Protein AF-A0A6L2PES8-F1 (afdb_monomer)

pLDDT: mean 80.71, std 18.78, range [34.62, 98.44]

InterPro domains:
  IPR003422 Cytochrome b-c1 complex, subunit 6 [PTHR15336] (42-112)
  IPR023184 Ubiquinol-cytochrome C reductase hinge domain [PF02320] (49-112)
  IPR036811 Ubiquinol-cytochrome C reductase hinge domain superfamily [G3DSA:1.10.287.20] (39-112)
  IPR036811 Ubiquinol-cytochrome C reductase hinge domain superfamily [SSF81531] (42-112)

Organism: Coptotermes formosanus (NCBI:txid36987)

Mean predicted aligned error: 14.71 Å

Radius of gyration: 21.4 Å; Cα contacts (8 Å, |Δi|>4): 94; chains: 1; bounding box: 50×49×45 Å

Secondary structure (DSSP, 8-state):
----PEEEEEEEEEETTEEEEEEEEEETTEEEE-----------S----HHHHHHHHHHTSHHHHHHHHHHHHHHHHHHH-SS-----HHHHHHHHHHHHHHHTTTHHHH--

Structure (mmCIF, N/CA/C/O backbone):
data_AF-A0A6L2PES8-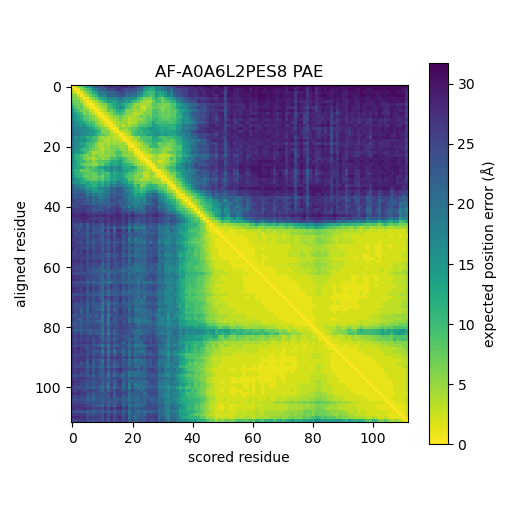F1
#
_entry.id   AF-A0A6L2PES8-F1
#
loop_
_atom_site.group_PDB
_atom_site.id
_atom_site.type_symbol
_atom_site.label_atom_id
_atom_site.label_alt_id
_atom_site.label_comp_id
_atom_site.label_asym_id
_atom_site.label_entity_id
_atom_site.label_seq_id
_atom_site.pdbx_PDB_ins_code
_atom_site.Cartn_x
_atom_site.Cartn_y
_atom_site.Cartn_z
_atom_site.occupancy
_atom_site.B_iso_or_equiv
_atom_site.auth_seq_id
_atom_site.auth_comp_id
_atom_site.auth_asym_id
_atom_site.auth_atom_id
_atom_site.pdbx_PDB_model_num
ATOM 1 N N . MET A 1 1 ? 17.456 -40.340 -16.090 1.00 34.62 1 MET A N 1
ATOM 2 C CA . MET A 1 1 ? 17.971 -40.233 -14.705 1.00 34.62 1 MET A CA 1
ATOM 3 C C . MET A 1 1 ? 19.146 -39.262 -14.719 1.00 34.62 1 MET A C 1
ATOM 5 O O . MET A 1 1 ? 20.296 -39.681 -14.763 1.00 34.62 1 MET A O 1
ATOM 9 N N . GLU A 1 2 ? 18.866 -37.963 -14.809 1.00 42.38 2 GLU A N 1
ATOM 10 C CA . GLU A 1 2 ? 19.896 -36.938 -15.010 1.00 42.38 2 GLU A CA 1
ATOM 11 C C . GLU A 1 2 ? 20.456 -36.504 -13.654 1.00 42.38 2 GLU A C 1
ATOM 13 O O . GLU A 1 2 ? 19.751 -35.929 -12.823 1.00 42.38 2 GLU A O 1
ATOM 18 N N . LYS A 1 3 ? 21.714 -36.864 -13.386 1.00 43.06 3 LYS A N 1
ATOM 19 C CA . LYS A 1 3 ? 22.418 -36.504 -12.152 1.00 43.06 3 LYS A CA 1
ATOM 20 C C . LYS A 1 3 ? 22.705 -34.999 -12.186 1.00 43.06 3 LYS A C 1
ATOM 22 O O . LYS A 1 3 ? 23.703 -34.585 -12.765 1.00 43.06 3 LYS A O 1
ATOM 27 N N . LYS A 1 4 ? 21.839 -34.175 -11.586 1.00 52.69 4 LYS A N 1
ATOM 28 C CA . LYS A 1 4 ? 22.118 -32.744 -11.382 1.00 52.69 4 LYS A CA 1
ATOM 29 C C . LYS A 1 4 ? 23.337 -32.616 -10.464 1.00 52.69 4 LYS A C 1
ATOM 31 O O . LYS A 1 4 ? 23.269 -32.972 -9.289 1.00 52.69 4 LYS A O 1
ATOM 36 N N . SER A 1 5 ? 24.465 -32.174 -11.010 1.00 54.00 5 SER A N 1
ATOM 37 C CA . SER A 1 5 ? 25.695 -31.948 -10.255 1.00 54.00 5 SER A CA 1
ATOM 38 C C . SER A 1 5 ? 25.536 -30.706 -9.374 1.00 54.00 5 SER A C 1
ATOM 40 O O . SER A 1 5 ? 25.176 -29.626 -9.834 1.00 54.00 5 SER A O 1
ATOM 42 N N . LYS A 1 6 ? 25.771 -30.875 -8.073 1.00 61.56 6 LYS A N 1
ATOM 43 C CA . LYS A 1 6 ? 25.756 -29.796 -7.084 1.00 61.56 6 LYS A CA 1
ATOM 44 C C . LYS A 1 6 ? 27.138 -29.148 -7.058 1.00 61.56 6 LYS A C 1
ATOM 46 O O . LYS A 1 6 ? 28.111 -29.830 -6.738 1.00 61.56 6 LYS A O 1
ATOM 51 N N . LEU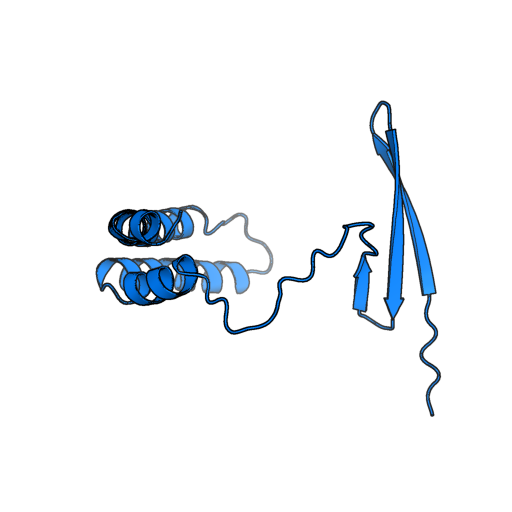 A 1 7 ? 27.234 -27.865 -7.406 1.00 58.88 7 LEU A N 1
ATOM 52 C CA . LEU A 1 7 ? 28.497 -27.119 -7.393 1.00 58.88 7 LEU A CA 1
ATOM 53 C C . LEU A 1 7 ? 28.563 -26.212 -6.156 1.00 58.88 7 LEU A C 1
ATOM 55 O O . LEU A 1 7 ? 27.586 -25.547 -5.807 1.00 58.88 7 LEU A O 1
ATOM 59 N N . PHE A 1 8 ? 29.722 -26.177 -5.498 1.00 58.88 8 PHE A N 1
ATOM 60 C CA . PHE A 1 8 ? 29.987 -25.307 -4.352 1.00 58.88 8 PHE A CA 1
ATOM 61 C C . PHE A 1 8 ? 30.938 -24.189 -4.773 1.00 58.88 8 PHE A C 1
ATOM 63 O O . PHE A 1 8 ? 32.063 -24.465 -5.185 1.00 58.88 8 PHE A O 1
ATOM 70 N N . LEU A 1 9 ? 30.502 -22.936 -4.646 1.00 57.81 9 LEU A N 1
ATOM 71 C CA . LEU A 1 9 ? 31.326 -21.757 -4.920 1.00 57.81 9 LEU A CA 1
ATOM 72 C C . LEU A 1 9 ? 31.582 -20.997 -3.614 1.00 57.81 9 LEU A C 1
ATOM 74 O O . LEU A 1 9 ? 30.661 -20.785 -2.825 1.00 57.81 9 LEU A O 1
ATOM 78 N N . GLN A 1 10 ? 32.831 -20.589 -3.381 1.00 64.56 10 GLN A N 1
ATOM 79 C CA . GLN A 1 10 ? 33.205 -19.719 -2.264 1.00 64.56 10 GLN A CA 1
ATOM 80 C C . GLN A 1 10 ? 33.551 -18.332 -2.794 1.00 64.56 10 GLN A C 1
ATOM 82 O O . GLN A 1 10 ? 34.446 -18.194 -3.626 1.00 64.56 10 GLN A O 1
ATOM 87 N N . GLN A 1 11 ? 32.850 -17.311 -2.306 1.00 64.00 11 GLN A N 1
ATOM 88 C CA . GLN A 1 11 ? 33.242 -15.921 -2.523 1.00 64.00 11 GLN A CA 1
ATOM 89 C C . GLN A 1 11 ? 33.783 -15.356 -1.216 1.00 64.00 11 GLN A C 1
ATOM 91 O O . GLN A 1 11 ? 33.131 -15.429 -0.175 1.00 64.00 11 GLN A O 1
ATOM 96 N N . ASN A 1 12 ? 34.991 -14.804 -1.286 1.00 70.56 12 ASN A N 1
ATOM 97 C CA . ASN A 1 12 ? 35.643 -14.153 -0.162 1.00 70.56 12 ASN A CA 1
ATOM 98 C C . ASN A 1 12 ? 35.534 -12.641 -0.355 1.00 70.56 12 ASN A C 1
ATOM 100 O O . 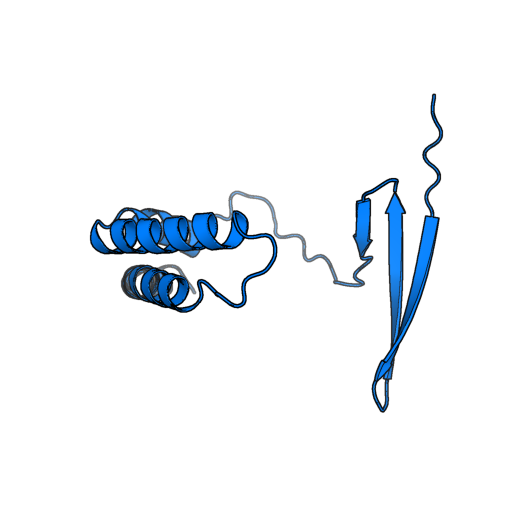ASN A 1 12 ? 36.036 -12.110 -1.345 1.00 70.56 12 ASN A O 1
ATOM 104 N N . PHE A 1 13 ? 34.891 -11.960 0.586 1.00 62.94 13 PHE A N 1
ATOM 105 C CA . PHE A 1 13 ? 34.801 -10.506 0.623 1.00 62.94 13 PHE A CA 1
ATOM 106 C C . PHE A 1 13 ? 35.703 -9.978 1.741 1.00 62.94 13 PHE A C 1
ATOM 108 O O . PHE A 1 13 ? 35.690 -10.500 2.858 1.00 62.94 13 PHE A O 1
ATOM 115 N N . SER A 1 14 ? 36.506 -8.958 1.444 1.00 51.59 14 SER A N 1
ATOM 116 C CA . SER A 1 14 ? 37.377 -8.310 2.426 1.00 51.59 14 SER A CA 1
ATOM 117 C C . SER A 1 14 ? 36.847 -6.911 2.701 1.00 51.59 14 SER A C 1
ATOM 119 O O . SER A 1 14 ? 36.917 -6.044 1.836 1.00 51.59 14 SER A O 1
ATOM 121 N N . VAL A 1 15 ? 36.328 -6.695 3.906 1.00 57.88 15 VAL A N 1
ATOM 122 C CA . VAL A 1 15 ? 36.053 -5.354 4.444 1.00 57.88 15 VAL A CA 1
ATOM 123 C C . VAL A 1 15 ? 37.244 -4.976 5.324 1.00 57.88 15 VAL A C 1
ATOM 125 O O . VAL A 1 15 ? 37.927 -5.873 5.810 1.00 57.88 15 VAL A O 1
ATOM 128 N N . THR A 1 16 ? 37.524 -3.683 5.511 1.00 62.06 16 THR A N 1
ATOM 129 C CA . THR A 1 16 ? 38.782 -3.090 6.022 1.00 62.06 16 THR A CA 1
ATOM 130 C C . THR A 1 16 ? 39.428 -3.783 7.239 1.00 62.06 16 THR A C 1
ATOM 132 O O . THR A 1 16 ? 40.633 -3.661 7.407 1.00 62.06 16 THR A O 1
ATOM 135 N N . HIS A 1 17 ? 38.697 -4.590 8.025 1.00 56.00 17 HIS A N 1
ATOM 136 C CA . HIS A 1 17 ? 39.261 -5.476 9.059 1.00 56.00 17 HIS A CA 1
ATOM 137 C C . HIS A 1 17 ? 38.629 -6.884 9.182 1.00 56.00 17 HIS A C 1
ATOM 139 O O . HIS A 1 17 ? 38.959 -7.616 10.113 1.00 56.00 17 HIS A O 1
ATOM 145 N N . TYR A 1 18 ? 37.758 -7.309 8.260 1.00 40.88 18 TYR A N 1
ATOM 146 C CA . TYR A 1 18 ? 37.075 -8.608 8.327 1.00 40.88 18 TYR A CA 1
ATOM 147 C C . TYR A 1 18 ? 37.134 -9.344 6.987 1.00 40.88 18 TYR A C 1
ATOM 149 O O . TYR A 1 18 ? 36.810 -8.785 5.938 1.00 40.88 18 TYR A O 1
ATOM 157 N N . ARG A 1 19 ? 37.496 -10.631 7.034 1.00 53.66 19 ARG A N 1
ATOM 158 C CA . ARG A 1 19 ? 37.334 -11.559 5.908 1.00 53.66 19 ARG A CA 1
ATOM 159 C C . ARG A 1 19 ? 36.033 -12.323 6.086 1.00 53.66 19 ARG A C 1
ATOM 161 O O . ARG A 1 19 ? 35.909 -13.127 7.005 1.00 53.66 19 ARG A O 1
ATOM 168 N N . ILE A 1 20 ? 35.083 -12.081 5.196 1.00 61.03 20 ILE A N 1
ATOM 169 C CA . ILE A 1 20 ? 33.817 -12.806 5.150 1.00 61.03 20 ILE A CA 1
ATOM 170 C C . ILE A 1 20 ? 33.928 -13.832 4.024 1.00 61.03 20 ILE A C 1
ATOM 172 O O . ILE A 1 20 ? 34.224 -13.472 2.886 1.00 61.03 20 ILE A O 1
ATOM 176 N N . SER A 1 21 ? 33.711 -15.109 4.338 1.00 58.69 21 SER A N 1
ATOM 177 C CA . SER A 1 21 ? 33.623 -16.176 3.338 1.00 58.69 21 SER A CA 1
ATOM 178 C C . SER A 1 21 ? 32.174 -16.631 3.239 1.00 58.69 21 SER A C 1
ATOM 180 O O . SER A 1 21 ? 31.611 -17.143 4.208 1.00 58.69 21 SER A O 1
ATOM 182 N N . THR A 1 22 ? 31.550 -16.417 2.084 1.00 62.38 22 THR A N 1
ATOM 183 C CA . THR A 1 22 ? 30.178 -16.862 1.831 1.00 62.38 22 THR A CA 1
ATOM 184 C C . THR A 1 22 ? 30.216 -18.072 0.908 1.00 62.38 22 THR A C 1
ATOM 186 O O . THR A 1 22 ? 30.758 -18.011 -0.200 1.00 62.38 22 THR A O 1
ATOM 189 N N . GLN A 1 23 ? 29.643 -19.188 1.368 1.00 69.56 23 GLN A N 1
ATOM 190 C CA . GLN A 1 23 ? 29.484 -20.386 0.550 1.00 69.56 23 GLN A CA 1
ATOM 191 C C . GLN A 1 23 ? 28.123 -20.355 -0.147 1.00 69.56 23 GLN A C 1
ATOM 193 O O . GLN A 1 23 ? 27.074 -20.314 0.501 1.00 69.56 23 GLN A O 1
ATOM 198 N N . TYR A 1 24 ? 28.154 -20.426 -1.472 1.00 62.72 24 TYR A N 1
ATOM 199 C CA . TYR A 1 24 ? 26.972 -20.544 -2.311 1.00 62.72 24 TYR A CA 1
ATOM 200 C C . TYR A 1 24 ? 26.852 -21.975 -2.821 1.00 62.72 24 TYR A C 1
ATOM 202 O O . TYR A 1 24 ? 27.836 -22.601 -3.233 1.00 62.72 24 TYR A O 1
ATOM 210 N N . VAL A 1 25 ? 25.629 -22.490 -2.785 1.00 63.28 25 VAL A N 1
ATOM 211 C CA . VAL A 1 25 ? 25.263 -23.765 -3.395 1.00 63.28 25 VAL A CA 1
ATOM 212 C C . VAL A 1 25 ? 24.543 -23.463 -4.696 1.00 63.28 25 VAL A C 1
ATOM 214 O O . VAL A 1 25 ? 23.533 -22.757 -4.692 1.00 63.28 25 VAL A O 1
ATOM 217 N N . VAL A 1 26 ? 25.050 -24.015 -5.793 1.00 65.00 26 VAL A N 1
ATOM 218 C CA . VAL A 1 26 ? 24.417 -23.919 -7.108 1.00 65.00 26 VAL A CA 1
ATOM 219 C C . VAL A 1 26 ? 23.842 -25.286 -7.471 1.00 65.00 26 VAL A C 1
ATOM 221 O O . VAL A 1 26 ? 24.574 -26.274 -7.576 1.00 65.00 26 VAL A O 1
ATOM 224 N N . GLU A 1 27 ? 22.522 -25.341 -7.645 1.00 67.44 27 GLU A N 1
ATOM 225 C CA . GLU A 1 27 ? 21.789 -26.506 -8.157 1.00 67.44 27 GLU A CA 1
ATOM 226 C C . GLU A 1 27 ? 21.019 -26.080 -9.420 1.00 67.44 27 GLU A C 1
ATOM 228 O O . GLU A 1 27 ? 19.911 -25.544 -9.352 1.00 67.44 27 GLU A O 1
ATOM 233 N N . GLY A 1 28 ? 21.619 -26.276 -10.599 1.00 71.38 28 GLY A N 1
ATOM 234 C CA . GLY A 1 28 ? 21.080 -25.741 -11.858 1.00 71.38 28 GLY A CA 1
ATOM 235 C C . GLY A 1 28 ? 21.090 -24.204 -11.880 1.00 71.38 28 GLY A C 1
ATOM 236 O O . GLY A 1 28 ? 22.091 -23.598 -11.517 1.00 71.38 28 GLY A O 1
ATOM 237 N N . ASN A 1 29 ? 19.973 -23.567 -12.259 1.00 69.62 29 ASN A N 1
ATOM 238 C CA . ASN A 1 29 ? 19.827 -22.096 -12.274 1.00 69.62 29 ASN A CA 1
ATOM 239 C C . ASN A 1 29 ? 19.476 -21.489 -10.901 1.00 69.62 29 ASN A C 1
ATOM 241 O O . ASN A 1 29 ? 19.212 -20.291 -10.801 1.00 69.62 29 ASN A O 1
ATOM 245 N N . LYS A 1 30 ? 19.428 -22.300 -9.838 1.00 58.50 30 LYS A N 1
ATOM 246 C CA . LYS A 1 30 ? 19.094 -21.840 -8.490 1.00 58.50 30 LYS A CA 1
ATOM 247 C C . LYS A 1 30 ? 20.376 -21.599 -7.696 1.00 58.50 30 LYS A C 1
ATOM 249 O O . LYS A 1 30 ? 21.138 -22.532 -7.444 1.00 58.50 30 LYS A O 1
ATOM 254 N N . VAL A 1 31 ? 20.583 -20.353 -7.276 1.00 68.25 31 VAL A N 1
ATOM 255 C CA . VAL A 1 31 ? 21.638 -19.968 -6.332 1.00 68.25 31 VAL A CA 1
ATOM 256 C C . VAL A 1 31 ? 21.031 -19.936 -4.933 1.00 68.25 31 VAL A C 1
ATOM 258 O O . VAL A 1 31 ? 20.087 -19.189 -4.687 1.00 68.25 31 VAL A O 1
ATOM 261 N N . SER A 1 32 ? 21.559 -20.741 -4.014 1.00 60.34 32 SER A N 1
ATOM 262 C CA . SER A 1 32 ? 21.210 -20.670 -2.595 1.00 60.34 32 SER A CA 1
ATOM 263 C C . SER A 1 32 ? 22.420 -20.189 -1.810 1.00 60.34 32 SER A C 1
ATOM 265 O O . SER A 1 32 ? 23.473 -20.831 -1.809 1.00 60.34 32 SER A O 1
ATOM 267 N N . LEU A 1 33 ? 22.258 -19.073 -1.103 1.00 63.28 33 LEU A N 1
ATOM 268 C CA . LEU A 1 33 ? 23.131 -18.732 0.015 1.00 63.28 33 LEU A CA 1
ATOM 269 C C . LEU A 1 33 ? 23.047 -19.881 1.029 1.00 63.28 33 LEU A C 1
ATOM 271 O O . LEU A 1 33 ? 21.961 -20.427 1.242 1.00 63.28 33 LEU A O 1
ATOM 275 N N . LYS A 1 34 ? 24.166 -20.270 1.644 1.00 64.25 34 LYS A N 1
ATOM 276 C CA . LYS A 1 34 ? 24.134 -20.928 2.955 1.00 64.25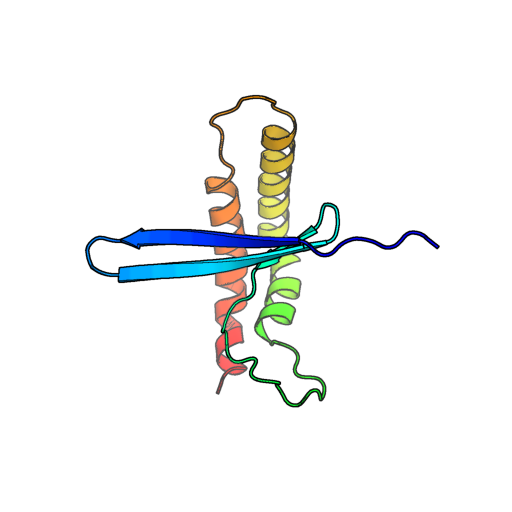 34 LYS A CA 1
ATOM 277 C C . LYS A 1 34 ? 24.353 -19.847 4.009 1.00 64.25 34 LYS A C 1
ATOM 279 O O . LYS A 1 34 ? 25.507 -19.506 4.273 1.00 64.25 34 LYS A O 1
ATOM 284 N N . PRO A 1 35 ? 23.302 -19.278 4.613 1.00 59.72 35 PRO A N 1
ATOM 285 C CA . PRO A 1 35 ? 23.483 -18.428 5.767 1.00 59.72 35 PRO A CA 1
ATOM 286 C C . PRO A 1 35 ? 23.711 -19.338 6.974 1.00 59.72 35 PRO A C 1
ATOM 288 O O . PRO A 1 35 ? 22.900 -20.220 7.248 1.00 59.72 35 PRO A O 1
ATOM 291 N N . GLY A 1 36 ? 24.778 -19.106 7.734 1.00 60.44 36 GLY A N 1
ATOM 292 C CA . GLY A 1 36 ? 24.890 -19.594 9.111 1.00 60.44 36 GLY A CA 1
ATOM 293 C C . GLY A 1 36 ? 23.944 -18.837 10.050 1.00 60.44 36 GLY A C 1
ATOM 294 O O . GLY A 1 36 ? 24.378 -18.374 11.096 1.00 60.44 36 GLY A O 1
ATOM 295 N N . ILE A 1 37 ? 22.684 -18.642 9.646 1.00 59.88 37 ILE A N 1
ATOM 296 C CA . ILE A 1 37 ? 21.638 -18.050 10.479 1.00 59.88 37 ILE A CA 1
ATOM 297 C C . ILE A 1 37 ? 21.066 -19.197 11.317 1.00 59.88 37 ILE A C 1
ATOM 299 O O . ILE A 1 37 ? 20.565 -20.164 10.734 1.00 59.88 37 ILE A O 1
ATOM 303 N N . PRO A 1 38 ? 21.135 -19.133 12.658 1.00 56.59 38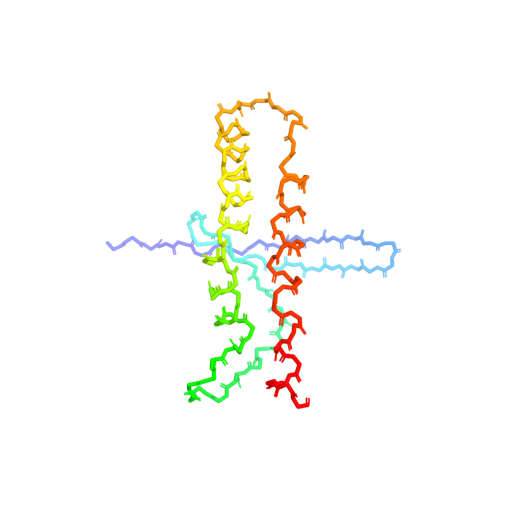 PRO A N 1
ATOM 304 C CA . PRO A 1 38 ? 20.405 -20.061 13.506 1.00 56.59 38 PRO A CA 1
ATOM 305 C C . PRO A 1 38 ? 18.920 -20.002 13.132 1.00 56.59 38 PRO A C 1
ATOM 307 O O . PRO A 1 38 ? 18.277 -18.963 13.267 1.00 56.59 38 PRO A O 1
ATOM 310 N N . SER A 1 39 ? 18.380 -21.103 12.610 1.00 58.91 39 SER A N 1
ATOM 311 C CA . SER A 1 39 ? 16.951 -21.216 12.331 1.00 58.91 39 SER A CA 1
ATOM 312 C C . SER A 1 39 ? 16.236 -21.445 13.658 1.00 58.91 39 SER A C 1
ATOM 314 O O . SER A 1 39 ? 16.266 -22.546 14.207 1.00 58.91 39 SER A O 1
ATOM 316 N N . VAL A 1 40 ? 15.630 -20.389 14.199 1.00 65.31 40 VAL A N 1
ATOM 317 C CA . VAL A 1 40 ? 14.673 -20.511 15.299 1.00 65.31 40 VAL A CA 1
ATOM 318 C C . VAL A 1 40 ? 13.386 -21.062 14.697 1.00 65.31 40 VAL A C 1
ATOM 320 O O . VAL A 1 40 ? 12.710 -20.386 13.925 1.00 65.31 40 VAL A O 1
ATOM 323 N N . LYS A 1 41 ? 13.083 -22.323 14.995 1.00 56.00 41 LYS A N 1
ATOM 324 C CA . LYS A 1 41 ? 11.789 -22.933 14.689 1.00 56.00 41 LYS A CA 1
ATOM 325 C C . LYS A 1 41 ? 10.772 -22.363 15.679 1.00 56.00 41 LYS A C 1
ATOM 327 O O . LYS A 1 41 ? 10.876 -22.636 16.873 1.00 56.00 41 LYS A O 1
ATOM 332 N N . ALA A 1 42 ? 9.835 -21.548 15.197 1.00 59.16 42 ALA A N 1
ATOM 333 C CA . ALA A 1 42 ? 8.614 -21.270 15.947 1.00 59.16 42 ALA A CA 1
ATOM 334 C C . ALA A 1 42 ? 7.859 -22.599 16.144 1.00 59.16 42 ALA A C 1
ATOM 336 O O . ALA A 1 42 ? 7.939 -23.482 15.292 1.00 59.16 42 ALA A O 1
ATOM 337 N N . GLN A 1 43 ? 7.198 -22.782 17.287 1.00 59.06 43 GLN A N 1
ATOM 338 C CA . GLN A 1 43 ? 6.302 -23.922 17.483 1.00 59.06 43 GLN A CA 1
ATOM 339 C C . GLN A 1 43 ? 5.082 -23.687 16.581 1.00 59.06 43 GLN A C 1
ATOM 341 O O . GLN A 1 43 ? 4.341 -22.730 16.785 1.00 59.06 43 GLN A O 1
ATOM 346 N N . ASP A 1 44 ? 4.975 -24.500 15.530 1.00 54.56 44 ASP A N 1
ATOM 347 C CA . ASP A 1 44 ? 4.024 -24.387 14.419 1.00 54.56 44 ASP A CA 1
ATOM 348 C C . ASP A 1 44 ? 2.586 -24.768 14.832 1.00 54.56 44 ASP A C 1
ATOM 350 O O . ASP A 1 44 ? 2.048 -25.761 14.349 1.00 54.56 44 ASP A O 1
ATOM 354 N N . GLU A 1 45 ? 1.945 -23.992 15.707 1.00 57.81 45 GLU A N 1
ATOM 355 C CA . GLU A 1 45 ? 0.480 -24.016 15.837 1.00 57.81 45 GLU A CA 1
ATOM 356 C C . GLU A 1 45 ? -0.074 -22.604 15.590 1.00 57.81 45 GLU A C 1
ATOM 358 O O . GLU A 1 45 ? -0.032 -21.735 16.458 1.00 57.81 45 GLU A O 1
ATOM 363 N N . ASP A 1 46 ? -0.507 -22.362 14.348 1.00 66.69 46 ASP A N 1
ATOM 364 C CA . ASP A 1 46 ? -1.368 -21.254 13.902 1.00 66.69 46 ASP A CA 1
ATOM 365 C C . ASP A 1 46 ? -0.988 -19.824 14.340 1.00 66.69 46 ASP A C 1
ATOM 367 O O . ASP A 1 46 ? -1.851 -18.969 14.561 1.00 66.69 46 ASP A O 1
ATOM 371 N N . LEU A 1 47 ? 0.309 -19.512 14.433 1.00 74.94 47 LEU A N 1
ATOM 372 C CA . LEU A 1 47 ? 0.758 -18.148 14.716 1.00 74.94 47 LEU A CA 1
ATOM 373 C C . LEU A 1 47 ? 0.568 -17.244 13.483 1.00 74.94 47 LEU A C 1
ATOM 375 O O . LEU A 1 47 ? 1.452 -17.125 12.635 1.00 74.94 47 LEU A O 1
ATOM 379 N N . VAL A 1 48 ? -0.589 -16.590 13.393 1.00 85.62 48 VAL A N 1
ATOM 380 C CA . VAL A 1 48 ? -0.879 -15.550 12.394 1.00 85.62 48 VAL A CA 1
ATOM 381 C C . VAL A 1 48 ? -0.300 -14.215 12.867 1.00 85.62 48 VAL A C 1
ATOM 383 O O . VAL A 1 48 ? -0.632 -13.766 13.963 1.00 85.62 48 VAL A O 1
ATOM 386 N N . ASP A 1 49 ? 0.538 -13.564 12.049 1.00 89.44 49 ASP A N 1
ATOM 387 C CA . ASP A 1 49 ? 1.025 -12.205 12.324 1.00 89.44 49 ASP A CA 1
ATOM 388 C C . ASP A 1 49 ? -0.149 -11.210 12.254 1.00 89.44 49 ASP A C 1
ATOM 390 O O . ASP A 1 49 ? -0.684 -10.975 11.163 1.00 89.44 49 ASP A O 1
ATOM 394 N N . PRO A 1 50 ? -0.546 -10.578 13.377 1.00 93.56 50 PRO A N 1
ATOM 395 C CA . PRO A 1 50 ? -1.632 -9.603 13.380 1.00 93.56 50 PRO A CA 1
ATOM 396 C C . PRO A 1 50 ? -1.376 -8.434 12.424 1.00 93.56 50 PRO A C 1
ATOM 398 O O . PRO A 1 50 ? -2.326 -7.851 11.899 1.00 93.56 50 PRO A O 1
ATOM 401 N N . GLN A 1 51 ? -0.108 -8.088 12.168 1.00 94.38 51 GLN A N 1
ATOM 402 C CA . GLN A 1 51 ? 0.236 -7.035 11.219 1.00 94.38 51 GLN A CA 1
ATOM 403 C C . GLN A 1 51 ? -0.213 -7.380 9.803 1.00 94.38 51 GLN A C 1
ATOM 405 O O . GLN A 1 51 ? -0.712 -6.498 9.105 1.00 94.38 51 GLN A O 1
ATOM 410 N N . GLN A 1 52 ? -0.048 -8.631 9.374 1.00 93.50 52 GLN A N 1
ATOM 411 C CA . GLN A 1 52 ? -0.398 -9.034 8.017 1.00 93.50 52 GLN A CA 1
ATOM 412 C C . GLN A 1 52 ? -1.908 -8.923 7.790 1.00 93.50 52 GLN A C 1
ATOM 414 O O . GLN A 1 52 ? -2.332 -8.240 6.858 1.00 93.50 52 GLN A O 1
ATOM 419 N N . THR A 1 53 ? -2.708 -9.464 8.709 1.00 94.38 53 THR A N 1
ATOM 420 C CA . THR A 1 53 ? -4.174 -9.353 8.668 1.00 94.38 53 THR A CA 1
ATOM 421 C C . THR A 1 53 ? -4.633 -7.893 8.656 1.00 94.38 53 THR A C 1
ATOM 423 O O . THR A 1 53 ? -5.512 -7.509 7.887 1.00 94.38 53 THR A O 1
ATOM 426 N N . LEU A 1 54 ? -4.025 -7.038 9.485 1.00 96.44 54 LEU A N 1
ATOM 427 C CA . LEU A 1 54 ? -4.378 -5.617 9.531 1.00 96.44 54 LEU A CA 1
ATOM 428 C C . LEU A 1 54 ? -3.976 -4.868 8.256 1.00 96.44 54 LEU A C 1
ATOM 430 O O . LEU A 1 54 ? -4.713 -3.985 7.820 1.00 96.44 54 LEU A O 1
ATOM 434 N N . ARG A 1 55 ? -2.835 -5.204 7.642 1.00 96.19 55 ARG A N 1
ATOM 435 C CA . ARG A 1 55 ? -2.414 -4.611 6.363 1.00 96.19 55 ARG A CA 1
ATOM 436 C C . ARG A 1 55 ? -3.392 -4.952 5.240 1.00 96.19 55 ARG A C 1
ATOM 438 O O . ARG A 1 55 ? -3.684 -4.062 4.448 1.00 96.19 55 ARG A O 1
ATOM 445 N N . GLU A 1 56 ? -3.915 -6.177 5.196 1.00 95.56 56 GLU A N 1
ATOM 446 C CA . GLU A 1 56 ? -4.931 -6.600 4.218 1.00 95.56 56 GLU A CA 1
ATOM 447 C C . GLU A 1 56 ? -6.216 -5.776 4.367 1.00 95.56 56 GLU A C 1
ATOM 449 O O . GLU A 1 56 ? -6.661 -5.148 3.410 1.00 95.56 56 GLU A O 1
ATOM 454 N N . VAL A 1 57 ? -6.737 -5.649 5.590 1.00 96.00 57 VAL A N 1
ATOM 455 C CA . VAL A 1 57 ? -7.918 -4.811 5.865 1.00 96.00 57 VAL A CA 1
ATOM 456 C C . VAL A 1 57 ? -7.664 -3.338 5.517 1.00 96.00 57 VAL A C 1
ATOM 458 O O . VAL A 1 57 ? -8.501 -2.671 4.911 1.00 96.00 57 VAL A O 1
ATOM 461 N N . CYS A 1 58 ? -6.498 -2.800 5.879 1.00 97.62 58 CYS A N 1
ATOM 462 C CA . CYS A 1 58 ? -6.152 -1.405 5.604 1.00 97.62 58 CYS A CA 1
ATOM 463 C C . CYS A 1 58 ? -5.881 -1.123 4.116 1.00 97.62 58 CYS A C 1
ATOM 465 O O . CYS A 1 58 ? -6.015 0.024 3.682 1.00 97.62 58 CYS A O 1
ATOM 467 N N . HIS A 1 59 ? -5.519 -2.138 3.331 1.00 96.25 59 HIS A N 1
ATOM 468 C CA . HIS A 1 59 ? -5.333 -2.034 1.885 1.00 96.25 59 HIS A CA 1
ATOM 469 C C . HIS A 1 59 ? -6.661 -1.814 1.141 1.00 96.25 59 HIS A C 1
ATOM 471 O O . HIS A 1 59 ? -6.699 -1.059 0.167 1.00 96.25 59 HIS A O 1
ATOM 477 N N . GLU A 1 60 ? -7.752 -2.412 1.629 1.00 96.94 60 GLU A N 1
ATOM 478 C CA . GLU A 1 60 ? -9.102 -2.294 1.051 1.00 96.94 60 GLU A CA 1
ATOM 479 C C . GLU A 1 60 ? -9.734 -0.902 1.235 1.00 96.94 60 GLU A C 1
ATOM 481 O O . GLU A 1 60 ? -10.784 -0.600 0.663 1.00 96.94 60 GLU A O 1
ATOM 486 N N . LEU A 1 61 ? -9.110 -0.018 2.024 1.00 96.81 61 LEU A N 1
ATOM 487 C CA . LEU A 1 61 ? -9.578 1.356 2.160 1.00 96.81 61 LEU A CA 1
ATOM 488 C C . LEU A 1 61 ? -9.503 2.082 0.807 1.00 96.81 61 LEU A C 1
ATOM 490 O O . LEU A 1 61 ? -8.411 2.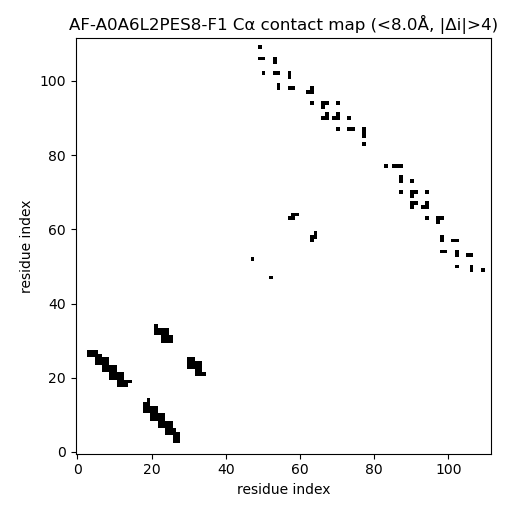170 0.244 1.00 96.81 61 LEU A O 1
ATOM 494 N N . PRO A 1 62 ? -10.582 2.754 0.348 1.00 97.38 62 PRO A N 1
ATOM 495 C CA . PRO A 1 62 ? -10.620 3.378 -0.979 1.00 97.38 62 PRO A CA 1
ATOM 496 C C . PRO A 1 62 ? -9.453 4.334 -1.265 1.00 97.38 62 PRO A C 1
ATOM 498 O O . PRO A 1 62 ? -8.931 4.384 -2.377 1.00 97.38 62 PRO A O 1
ATOM 501 N N . LYS A 1 63 ? -9.000 5.079 -0.244 1.00 96.44 63 LYS A N 1
ATOM 502 C CA . LYS A 1 63 ? -7.834 5.969 -0.353 1.00 96.44 63 LYS A CA 1
ATOM 503 C C . LYS A 1 63 ? -6.542 5.187 -0.607 1.00 96.44 63 LYS A C 1
ATOM 505 O O . LYS A 1 63 ? -5.731 5.618 -1.420 1.00 96.44 63 LYS A O 1
ATOM 510 N N . CYS A 1 64 ? -6.338 4.074 0.095 1.00 97.88 64 CYS A N 1
ATOM 511 C CA . CYS A 1 64 ? -5.122 3.278 -0.026 1.00 97.88 64 CYS A CA 1
ATOM 512 C C . CYS A 1 64 ? -5.139 2.446 -1.315 1.00 97.88 64 CYS A C 1
ATOM 514 O O . CYS A 1 64 ? -4.109 2.368 -1.980 1.00 97.88 64 CYS A O 1
ATOM 516 N N . THR A 1 65 ? -6.301 1.938 -1.736 1.00 98.00 65 THR A N 1
ATOM 517 C CA . THR A 1 65 ? -6.471 1.260 -3.031 1.00 98.00 65 THR A CA 1
ATOM 518 C C . THR A 1 65 ? -6.138 2.187 -4.204 1.00 98.00 65 THR A C 1
ATOM 520 O O . THR A 1 65 ? -5.344 1.821 -5.064 1.00 98.00 65 THR A O 1
ATOM 523 N N . ALA A 1 66 ? -6.630 3.432 -4.204 1.00 98.25 66 ALA A N 1
ATOM 524 C CA . ALA A 1 66 ? -6.312 4.399 -5.262 1.00 98.25 66 ALA A CA 1
ATOM 525 C C . ALA A 1 66 ? -4.809 4.748 -5.333 1.00 98.25 66 ALA A C 1
ATOM 527 O O . ALA A 1 66 ? -4.264 4.999 -6.409 1.00 98.25 66 ALA A O 1
ATOM 528 N N . LEU A 1 67 ? -4.114 4.777 -4.190 1.00 98.31 67 LEU A N 1
ATOM 529 C CA . LEU A 1 67 ? -2.659 4.972 -4.150 1.00 98.31 67 LEU A CA 1
ATOM 530 C C . LEU A 1 67 ? -1.910 3.724 -4.633 1.00 98.31 67 LEU A C 1
ATOM 532 O O . LEU A 1 67 ? -0.933 3.841 -5.369 1.00 98.31 67 LEU A O 1
ATOM 536 N N . HIS A 1 68 ? -2.406 2.536 -4.290 1.00 98.19 68 HIS A N 1
ATOM 537 C CA . HIS A 1 68 ? -1.872 1.272 -4.783 1.00 98.19 68 HIS A CA 1
ATOM 538 C C . HIS A 1 68 ? -1.994 1.142 -6.310 1.00 98.19 68 HIS A C 1
ATOM 540 O O . HIS A 1 68 ? -1.065 0.670 -6.966 1.00 98.19 68 HIS A O 1
ATOM 546 N N . GLU A 1 69 ? -3.096 1.607 -6.901 1.00 98.31 69 GLU A N 1
ATOM 547 C CA . GLU A 1 69 ? -3.271 1.657 -8.359 1.00 98.31 69 GLU A CA 1
ATOM 548 C C . GLU A 1 69 ? -2.225 2.558 -9.029 1.00 98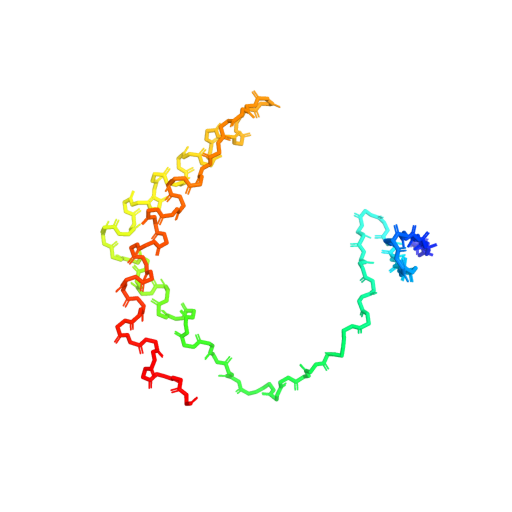.31 69 GLU A C 1
ATOM 550 O O . GLU A 1 69 ? -1.632 2.167 -10.035 1.00 98.31 69 GLU A O 1
ATOM 555 N N . LYS A 1 70 ? -1.929 3.730 -8.450 1.00 98.00 70 LYS A N 1
ATOM 556 C CA . LYS A 1 70 ? -0.862 4.618 -8.949 1.00 98.00 70 LYS A CA 1
ATOM 557 C C . LYS A 1 70 ? 0.514 3.965 -8.860 1.00 98.00 70 LYS A C 1
ATOM 559 O O . LYS A 1 70 ? 1.275 4.013 -9.826 1.00 98.00 70 LYS A O 1
ATOM 564 N N . TYR A 1 71 ? 0.809 3.328 -7.729 1.00 98.38 71 TYR A N 1
ATOM 565 C CA . TYR A 1 71 ? 2.049 2.581 -7.534 1.00 98.38 71 TYR A CA 1
ATOM 566 C C . TYR A 1 71 ? 2.195 1.448 -8.558 1.00 98.38 71 TYR A C 1
ATOM 568 O O . TYR A 1 71 ? 3.243 1.306 -9.190 1.00 98.38 71 TYR A O 1
ATOM 576 N N . THR A 1 72 ? 1.122 0.694 -8.796 1.00 98.12 72 THR A N 1
ATOM 577 C CA . THR A 1 72 ? 1.092 -0.383 -9.795 1.00 98.12 72 THR A CA 1
ATOM 578 C C . THR A 1 72 ? 1.308 0.167 -11.205 1.00 98.12 72 THR A C 1
ATOM 580 O O . THR A 1 72 ? 2.165 -0.329 -11.931 1.00 98.12 72 THR A O 1
ATOM 583 N N . ALA A 1 73 ? 0.633 1.261 -11.564 1.00 98.25 73 ALA A N 1
ATOM 584 C CA . ALA A 1 73 ? 0.812 1.913 -12.859 1.00 98.25 73 ALA A CA 1
ATOM 585 C C . ALA A 1 73 ? 2.248 2.433 -13.071 1.00 98.25 73 ALA A C 1
ATOM 587 O O . ALA A 1 73 ? 2.770 2.369 -14.189 1.00 98.25 73 ALA A O 1
ATOM 588 N N . CYS A 1 74 ? 2.907 2.930 -12.017 1.00 98.25 74 CYS A N 1
ATOM 589 C CA . CYS A 1 74 ? 4.327 3.273 -12.077 1.00 98.25 74 CYS A CA 1
ATOM 590 C C . CYS A 1 74 ? 5.189 2.027 -12.316 1.00 98.25 74 CYS A C 1
ATOM 592 O O . CYS A 1 74 ? 6.017 2.026 -13.229 1.00 98.25 74 CYS A O 1
ATOM 594 N N . ASN A 1 75 ? 4.970 0.948 -11.559 1.00 97.94 75 ASN A N 1
ATOM 595 C CA . ASN A 1 75 ? 5.725 -0.296 -11.729 1.00 97.94 75 ASN A CA 1
ATOM 596 C C . ASN A 1 75 ? 5.589 -0.855 -13.148 1.00 97.94 75 ASN A C 1
ATOM 598 O O . ASN A 1 75 ? 6.589 -1.243 -13.752 1.00 97.94 75 ASN A O 1
ATOM 602 N N . ASP A 1 76 ? 4.383 -0.853 -13.711 1.00 97.88 76 ASP A N 1
ATOM 603 C CA . ASP A 1 76 ? 4.139 -1.307 -15.081 1.00 97.88 76 ASP A CA 1
ATOM 604 C C . ASP A 1 76 ? 4.897 -0.441 -16.096 1.00 97.88 76 ASP A C 1
ATOM 606 O O . ASP A 1 76 ? 5.537 -0.953 -17.024 1.00 97.88 76 ASP A O 1
ATOM 610 N N . ARG A 1 77 ? 4.909 0.882 -15.889 1.00 96.31 77 ARG A N 1
ATOM 611 C CA . ARG A 1 77 ? 5.673 1.822 -16.715 1.00 96.31 77 ARG A CA 1
ATOM 612 C C . ARG A 1 77 ? 7.174 1.554 -16.619 1.00 96.31 77 ARG A C 1
ATOM 614 O O . ARG A 1 77 ? 7.806 1.429 -17.668 1.00 96.31 77 ARG A O 1
ATOM 621 N N . VAL A 1 78 ? 7.735 1.415 -15.418 1.00 97.00 78 VAL A N 1
ATOM 622 C CA . VAL A 1 78 ? 9.168 1.145 -15.203 1.00 97.00 78 VAL A CA 1
ATOM 623 C C . VAL A 1 78 ? 9.574 -0.205 -15.798 1.00 97.00 78 VAL A C 1
ATOM 625 O O . VAL A 1 78 ? 10.545 -0.266 -16.555 1.00 97.00 78 VAL A O 1
ATOM 628 N N . ASN A 1 79 ? 8.794 -1.263 -15.563 1.00 96.06 79 ASN A N 1
ATOM 629 C CA . ASN A 1 79 ? 9.069 -2.611 -16.072 1.00 96.06 79 ASN A CA 1
ATOM 630 C C . ASN A 1 79 ? 8.957 -2.710 -17.602 1.00 96.06 79 ASN A C 1
ATOM 632 O O . ASN A 1 79 ? 9.635 -3.530 -18.224 1.00 96.06 79 ASN A O 1
ATOM 636 N N . SER A 1 80 ? 8.147 -1.856 -18.236 1.00 96.31 80 SER A N 1
ATOM 637 C CA . SER A 1 80 ? 8.039 -1.804 -19.701 1.00 96.31 80 SER A CA 1
ATOM 638 C C . SER A 1 80 ? 9.276 -1.203 -20.393 1.00 96.31 80 SER A C 1
ATOM 640 O O . SER A 1 80 ? 9.477 -1.389 -21.600 1.00 96.31 80 SER A O 1
ATOM 642 N N . ARG A 1 81 ? 10.129 -0.468 -19.664 1.00 93.50 81 ARG A N 1
ATOM 643 C CA . ARG A 1 81 ? 11.263 0.279 -20.229 1.00 93.50 81 ARG A CA 1
ATOM 644 C C . ARG A 1 81 ? 12.559 -0.520 -20.080 1.00 93.50 81 ARG A C 1
ATOM 646 O O . ARG A 1 81 ? 12.950 -0.914 -18.993 1.00 93.50 81 ARG A O 1
ATOM 653 N N . LYS A 1 82 ? 13.313 -0.673 -21.176 1.00 90.88 82 LYS A N 1
ATOM 654 C CA . LYS A 1 82 ? 14.625 -1.359 -21.154 1.00 90.88 82 LYS A CA 1
ATOM 655 C C . LYS A 1 82 ? 15.730 -0.557 -20.454 1.00 90.88 82 LYS A C 1
ATOM 657 O O . LYS A 1 82 ? 16.707 -1.138 -19.996 1.00 90.88 82 LYS A O 1
ATOM 662 N N . LYS A 1 83 ? 15.617 0.775 -20.448 1.00 92.19 83 LYS A N 1
ATOM 663 C CA . LYS A 1 83 ? 16.544 1.714 -19.801 1.00 92.19 83 LYS A CA 1
ATOM 664 C C . LYS A 1 83 ? 15.743 2.923 -19.326 1.00 92.19 83 LYS A C 1
ATOM 666 O O . LYS A 1 83 ? 15.298 3.714 -20.154 1.00 92.19 83 LYS A O 1
ATOM 671 N N . THR A 1 84 ? 15.540 3.042 -18.022 1.00 93.88 84 THR A N 1
ATOM 672 C CA . THR A 1 84 ? 14.904 4.201 -17.385 1.00 93.88 84 THR A CA 1
ATOM 673 C C . THR A 1 84 ? 15.624 4.512 -16.075 1.00 93.88 84 THR A C 1
ATOM 675 O O . THR A 1 84 ? 16.180 3.607 -15.456 1.00 93.88 84 THR A O 1
ATOM 678 N N . ALA A 1 85 ? 15.658 5.788 -15.693 1.00 94.75 85 ALA A N 1
ATOM 679 C CA . ALA A 1 85 ? 16.122 6.242 -14.377 1.00 94.75 85 ALA A CA 1
ATOM 680 C C . ALA A 1 85 ? 14.949 6.492 -13.410 1.00 94.75 85 ALA A C 1
ATOM 682 O O . ALA A 1 85 ? 15.151 6.923 -12.280 1.00 94.75 85 ALA A O 1
ATOM 683 N N . GLU A 1 86 ? 13.726 6.264 -13.883 1.00 94.88 86 GLU A N 1
ATOM 684 C CA . GLU A 1 86 ? 12.508 6.392 -13.100 1.00 94.88 86 GLU A CA 1
ATOM 685 C C . GLU A 1 86 ? 12.454 5.335 -11.987 1.00 94.88 86 GLU A C 1
ATOM 687 O O . GLU A 1 86 ? 12.754 4.162 -12.222 1.00 94.88 86 GLU A O 1
ATOM 692 N N . ILE A 1 87 ? 12.046 5.760 -10.791 1.00 96.25 87 ILE A N 1
ATOM 693 C CA . ILE A 1 87 ? 11.831 4.911 -9.617 1.00 96.25 87 ILE A CA 1
ATOM 694 C C . ILE A 1 87 ? 10.442 5.192 -9.038 1.00 96.25 87 ILE A C 1
ATOM 696 O O . ILE A 1 87 ? 10.039 6.345 -8.947 1.00 96.25 87 ILE A O 1
ATOM 700 N N . CYS A 1 88 ? 9.736 4.149 -8.602 1.00 97.88 88 CYS A N 1
ATOM 701 C CA . CYS A 1 88 ? 8.375 4.255 -8.052 1.00 97.88 88 CYS A CA 1
ATOM 702 C C . CYS A 1 88 ? 8.352 4.475 -6.532 1.00 97.88 88 CYS A C 1
ATOM 704 O O . CYS A 1 88 ? 7.462 3.988 -5.834 1.00 97.88 88 CYS A O 1
ATOM 706 N N . SER A 1 89 ? 9.393 5.112 -5.983 1.00 97.88 89 SER A N 1
ATOM 707 C CA . SER A 1 89 ? 9.531 5.291 -4.534 1.00 97.88 89 SER A CA 1
ATOM 708 C C . SER A 1 89 ? 8.529 6.295 -3.977 1.00 97.88 89 SER A C 1
ATOM 710 O O . SER A 1 89 ? 8.078 6.122 -2.852 1.00 97.88 89 SER A O 1
ATOM 712 N N . GLU A 1 90 ? 8.180 7.325 -4.749 1.00 97.50 90 GLU A N 1
ATOM 713 C CA . GLU A 1 90 ? 7.185 8.323 -4.347 1.00 97.50 90 GLU A CA 1
ATOM 714 C C . GLU A 1 90 ? 5.818 7.661 -4.140 1.00 97.50 90 GLU A C 1
ATOM 716 O O . GLU A 1 90 ? 5.278 7.692 -3.034 1.00 97.50 90 GLU A O 1
ATOM 721 N N . GLU A 1 91 ? 5.317 6.946 -5.151 1.00 98.12 91 GLU A N 1
ATOM 722 C CA . GLU A 1 91 ? 4.025 6.262 -5.074 1.00 98.12 91 GLU A CA 1
ATOM 723 C C . GLU A 1 91 ? 4.023 5.148 -4.020 1.00 98.12 91 GLU A C 1
ATOM 725 O O . GLU A 1 91 ? 3.006 4.910 -3.362 1.00 98.12 91 GLU A O 1
ATOM 730 N N . LEU A 1 92 ? 5.167 4.480 -3.826 1.00 98.25 92 LEU A N 1
ATOM 731 C CA . LEU A 1 92 ? 5.333 3.498 -2.760 1.00 98.25 92 LEU A CA 1
ATOM 732 C C . LEU A 1 92 ? 5.187 4.146 -1.379 1.00 98.25 92 LEU A C 1
ATOM 734 O O . LEU A 1 92 ? 4.461 3.614 -0.540 1.00 98.25 92 LEU A O 1
ATOM 738 N N . PHE A 1 93 ? 5.861 5.271 -1.126 1.00 98.44 93 PHE A N 1
ATOM 739 C CA . PHE A 1 93 ? 5.781 5.944 0.170 1.00 98.44 93 PHE A CA 1
ATOM 740 C C . PHE A 1 93 ? 4.391 6.521 0.434 1.00 98.44 93 PHE A C 1
ATOM 742 O O . PHE A 1 93 ? 3.917 6.415 1.564 1.00 98.44 93 PHE A O 1
ATOM 749 N N . ASP A 1 94 ? 3.703 7.034 -0.585 1.00 98.06 94 ASP A N 1
ATOM 750 C CA . ASP A 1 94 ? 2.314 7.480 -0.452 1.00 98.06 94 ASP A CA 1
ATOM 751 C C . ASP A 1 94 ? 1.380 6.329 -0.049 1.00 98.06 94 ASP A C 1
ATOM 753 O O . ASP A 1 94 ? 0.578 6.454 0.887 1.00 98.06 94 ASP A O 1
ATOM 757 N N . TYR A 1 95 ? 1.496 5.186 -0.730 1.00 98.44 95 TYR A N 1
ATOM 758 C CA . TYR A 1 95 ? 0.723 3.986 -0.416 1.00 98.44 95 TYR A CA 1
ATOM 759 C C . TYR A 1 95 ? 1.023 3.470 0.999 1.00 98.44 95 TYR A C 1
ATOM 761 O O . TYR A 1 95 ? 0.097 3.262 1.790 1.00 98.44 95 TYR A O 1
ATOM 769 N N . LEU A 1 96 ? 2.306 3.319 1.345 1.00 98.12 96 LEU A N 1
ATOM 770 C CA . LEU A 1 96 ? 2.731 2.857 2.668 1.00 98.12 96 LEU A CA 1
ATOM 771 C C . LEU A 1 96 ? 2.260 3.802 3.769 1.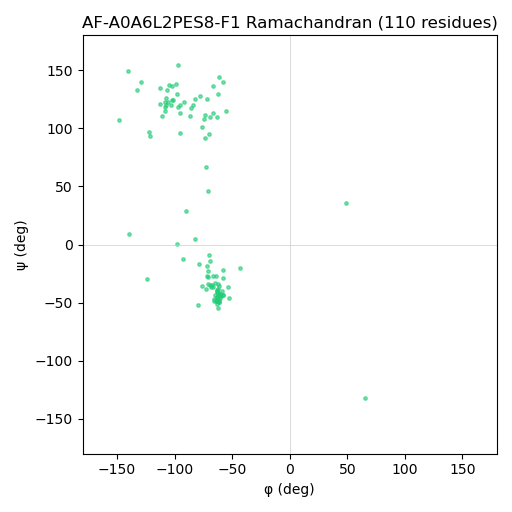00 98.12 96 LEU A C 1
ATOM 773 O O . LEU A 1 96 ? 1.728 3.340 4.772 1.00 98.12 96 LEU A O 1
ATOM 777 N N . HIS A 1 97 ? 2.364 5.115 3.562 1.00 98.12 97 HIS A N 1
ATOM 778 C CA . HIS A 1 97 ? 1.880 6.097 4.524 1.00 98.12 97 HIS A CA 1
ATOM 779 C C . HIS A 1 97 ? 0.379 5.931 4.799 1.00 98.12 97 HIS A C 1
ATOM 781 O O . HIS A 1 97 ? -0.053 6.015 5.949 1.00 98.12 97 HIS A O 1
ATOM 787 N N . CYS A 1 98 ? -0.422 5.647 3.767 1.00 98.19 98 CYS A N 1
ATOM 788 C CA . CYS A 1 98 ? -1.851 5.378 3.923 1.00 98.19 98 CYS A CA 1
ATOM 789 C C . CYS A 1 98 ? -2.119 4.118 4.758 1.00 98.19 98 CYS A C 1
ATOM 791 O O . CYS A 1 98 ? -2.883 4.169 5.728 1.00 98.19 98 CYS A O 1
ATOM 793 N N . VAL A 1 99 ? -1.477 3.002 4.399 1.00 98.19 99 VAL A N 1
ATOM 794 C CA . VAL A 1 99 ? -1.671 1.710 5.072 1.00 98.19 99 VAL A CA 1
ATOM 795 C C . VAL A 1 99 ? -1.161 1.766 6.509 1.00 98.19 99 VAL A C 1
ATOM 797 O O . VAL A 1 99 ? -1.887 1.394 7.427 1.00 98.19 99 VAL A O 1
ATOM 800 N N . ASP A 1 100 ? 0.040 2.291 6.739 1.00 97.62 100 ASP A N 1
ATOM 801 C CA . ASP A 1 100 ? 0.651 2.342 8.068 1.00 97.62 100 ASP A CA 1
ATOM 802 C C . ASP A 1 100 ? -0.105 3.303 9.005 1.00 97.62 100 ASP A C 1
ATOM 804 O O . ASP A 1 100 ? -0.273 3.009 10.192 1.00 97.62 100 ASP A O 1
ATOM 808 N N . ALA A 1 101 ? -0.658 4.410 8.491 1.00 97.69 101 ALA A N 1
ATOM 809 C CA . ALA A 1 101 ? -1.548 5.283 9.264 1.00 97.69 101 ALA A CA 1
ATOM 810 C C . ALA A 1 101 ? -2.859 4.588 9.685 1.00 97.69 101 ALA A C 1
ATOM 812 O O . ALA A 1 101 ? -3.467 4.962 10.690 1.00 97.69 101 ALA A O 1
ATOM 813 N N . CYS A 1 102 ? -3.315 3.590 8.927 1.00 97.81 102 CYS A N 1
ATOM 814 C CA . CYS A 1 102 ? -4.447 2.749 9.304 1.00 97.81 102 CYS A CA 1
ATOM 815 C C . CYS A 1 102 ? -4.031 1.672 10.319 1.00 97.81 102 CYS A C 1
ATOM 817 O O . CYS A 1 102 ? -4.622 1.595 11.396 1.00 97.81 102 CYS A O 1
ATOM 819 N N . VAL A 1 103 ? -2.975 0.908 10.020 1.00 97.88 103 VAL A N 1
ATOM 820 C CA . VAL A 1 103 ? -2.496 -0.224 10.832 1.00 97.88 103 VAL A CA 1
ATOM 821 C C . VAL A 1 103 ? -2.038 0.225 12.221 1.00 97.88 103 VAL A C 1
ATOM 823 O O . VAL A 1 103 ? -2.338 -0.436 13.214 1.00 97.88 103 VAL A O 1
ATOM 826 N N . SER A 1 104 ? -1.358 1.370 12.324 1.00 96.44 104 SER A N 1
ATOM 827 C CA . SER A 1 104 ? -0.845 1.905 13.598 1.00 96.44 104 SER A CA 1
ATOM 828 C C . SER A 1 104 ? -1.920 2.132 14.666 1.00 96.44 104 SER A C 1
ATOM 830 O O . SER A 1 104 ? -1.599 2.131 15.853 1.00 96.44 104 SER A O 1
ATOM 832 N N . LYS A 1 105 ? -3.191 2.279 14.276 1.00 95.88 105 LYS A N 1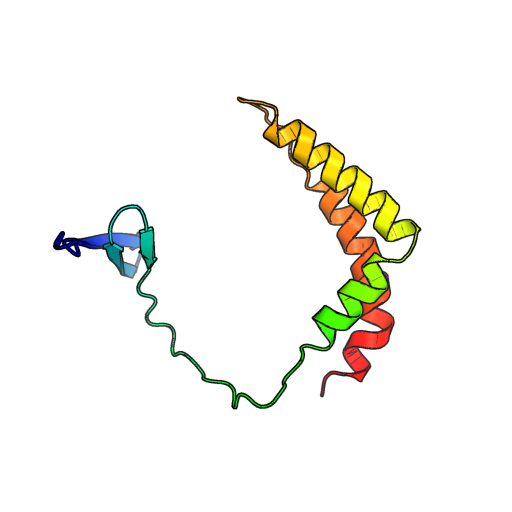
ATOM 833 C CA . LYS A 1 105 ? -4.309 2.477 15.210 1.00 95.88 105 LYS A CA 1
ATOM 834 C C . LYS A 1 105 ? -4.647 1.224 16.013 1.00 95.88 105 LYS A C 1
ATOM 836 O O . LYS A 1 105 ? -5.187 1.344 17.108 1.00 95.88 105 LYS A O 1
ATOM 841 N N . THR A 1 106 ? -4.372 0.043 15.464 1.00 94.94 106 THR A N 1
ATOM 842 C CA . THR A 1 106 ? -4.798 -1.238 16.040 1.00 94.94 106 THR A CA 1
ATOM 843 C C . THR A 1 106 ? -3.640 -2.189 16.288 1.00 94.94 106 THR A C 1
ATOM 845 O O . THR A 1 106 ? -3.697 -2.949 17.241 1.00 94.94 106 THR A O 1
ATOM 848 N N . LEU A 1 107 ? -2.553 -2.133 15.518 1.00 96.50 107 LEU A N 1
ATOM 849 C CA . LEU A 1 107 ? -1.461 -3.106 15.617 1.00 96.50 107 LEU A CA 1
ATOM 850 C C . LEU A 1 107 ? -0.916 -3.270 17.043 1.00 96.50 107 LEU A C 1
ATOM 852 O O . LEU A 1 107 ? -0.761 -4.392 17.514 1.00 96.50 107 LEU A O 1
ATOM 856 N N . PHE A 1 108 ? -0.675 -2.167 17.753 1.00 94.88 108 PHE A N 1
ATOM 857 C CA . PHE A 1 108 ? -0.084 -2.217 19.092 1.00 94.88 108 PHE A CA 1
ATOM 858 C C . PHE A 1 108 ? -1.005 -2.806 20.166 1.00 94.88 108 PHE A C 1
ATOM 860 O O . PHE A 1 108 ? -0.504 -3.175 21.221 1.00 94.88 108 PHE A O 1
ATOM 867 N N . SER A 1 109 ? -2.313 -2.951 19.925 1.00 94.88 109 SER A N 1
ATOM 868 C CA . SER A 1 109 ? -3.186 -3.673 20.862 1.00 94.88 109 SER A CA 1
ATOM 869 C C . SER A 1 109 ? -3.062 -5.196 20.738 1.00 94.88 109 SER A C 1
ATOM 871 O O . SER A 1 109 ? -3.467 -5.913 21.651 1.00 94.88 109 SER A O 1
ATOM 873 N N . HIS A 1 110 ? -2.493 -5.695 19.635 1.00 90.62 110 HIS A N 1
ATOM 874 C CA . HIS A 1 110 ? -2.244 -7.121 19.409 1.00 90.62 110 HIS A CA 1
ATOM 875 C C . HIS A 1 110 ? -0.845 -7.570 19.856 1.00 90.62 110 HIS A C 1
ATOM 877 O O . HIS A 1 110 ? -0.585 -8.771 19.936 1.00 90.62 110 HIS A O 1
ATOM 883 N N . LEU A 1 111 ? 0.055 -6.624 20.136 1.00 89.88 111 LEU A N 1
ATOM 884 C CA . LEU A 1 111 ? 1.435 -6.889 20.540 1.00 89.88 111 LEU A CA 1
ATOM 885 C C . LEU A 1 111 ? 1.559 -6.793 22.070 1.00 89.88 111 LEU A C 1
ATOM 887 O O . LEU A 1 111 ? 0.958 -5.918 22.689 1.00 89.88 111 LEU A O 1
ATOM 891 N N . LYS A 1 112 ? 2.308 -7.725 22.669 1.00 80.75 112 LYS A N 1
ATOM 892 C CA . LYS A 1 112 ? 2.592 -7.786 24.113 1.00 80.75 112 LYS A CA 1
ATOM 893 C C . LYS A 1 112 ? 3.934 -7.151 24.444 1.00 80.75 112 LYS A C 1
ATOM 895 O O . LYS A 1 112 ? 4.854 -7.284 23.607 1.00 80.75 112 LYS A O 1
#

Sequence (112 aa):
MEKKSKLFLQQNFSVTHYRISTQYVVEGNKVSLKPGIPSVKAQDEDLVDPQQTLREVCHELPKCTALHEKYTACNDRVNSRKKTAEICSEELFDYLHCVDACVSKTLFSHLK

Nearest PDB structures (foldseek):
  3h1i-assembly1_H  TM=9.308E-01  e=1.223E-05  Gallus gallus
  3cwb-assembly1_H  TM=9.275E-01  e=2.282E-05  Gallus gallus
  3h1l-assembly1_H  TM=9.316E-01  e=3.117E-05  Gallus gallus
  3h1h-assembly1_U  TM=9.619E-01  e=5.817E-05  Gallus gallus
  8p65-assembly1_U  TM=8.478E-01  e=2.585E-05  Bos taurus

Foldseek 3Di:
DDPQDKDWDWDWDDDPDDTDIWIWIDRDPDIDTPDPDPDDDDPPDPDDQPLVVLLVVLCPPPQLVVLVVVLVVQVVVVVVDPDDPDDSVVSVVSNCVSSCVRSVVCNVVVPD

Solvent-accessible surface area (backbone atoms only — not comparable to full-atom values): 6971 Å² total; per-residue (Å²): 137,82,82,79,69,76,46,81,48,78,50,78,46,80,51,104,88,47,81,45,76,47,47,34,42,32,56,79,96,44,79,38,78,60,71,94,63,85,81,79,78,72,84,90,70,86,83,71,60,66,62,59,60,40,48,56,62,29,40,71,36,70,72,25,40,58,31,44,52,51,30,49,55,42,48,54,53,50,71,71,44,96,78,73,91,76,73,58,58,65,40,45,49,55,24,48,53,46,30,50,67,49,30,66,78,53,48,67,81,77,56,132